Protein AF-A0A2E8HPB4-F1 (afdb_monomer_lite)

Structure (mmCIF, N/CA/C/O backbone):
data_AF-A0A2E8HPB4-F1
#
_entry.id   AF-A0A2E8HPB4-F1
#
loop_
_atom_site.group_PDB
_atom_site.id
_atom_site.type_symbol
_atom_site.label_atom_id
_atom_site.label_alt_id
_atom_site.label_comp_id
_atom_site.label_asym_id
_atom_site.label_entity_id
_atom_site.label_seq_id
_atom_site.pdbx_PDB_ins_code
_atom_site.Cartn_x
_atom_site.Cartn_y
_atom_site.Cartn_z
_atom_site.occupancy
_atom_site.B_iso_or_equiv
_atom_site.auth_seq_id
_atom_site.auth_comp_id
_atom_site.auth_asym_id
_atom_site.auth_atom_id
_atom_site.pdbx_PDB_model_num
ATOM 1 N N . MET A 1 1 ? 30.075 -8.064 -10.284 1.00 43.56 1 MET A N 1
ATOM 2 C CA . MET A 1 1 ? 28.744 -7.986 -1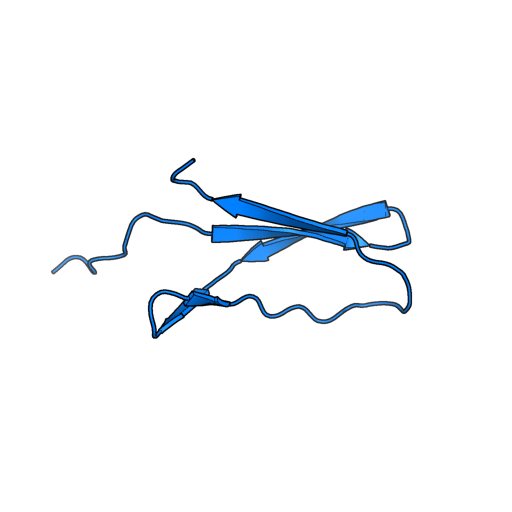0.919 1.00 43.56 1 MET A CA 1
ATOM 3 C C . MET A 1 1 ? 27.835 -7.282 -9.933 1.00 43.56 1 MET A C 1
ATOM 5 O O . MET A 1 1 ? 27.555 -7.860 -8.892 1.00 43.56 1 MET A O 1
ATOM 9 N N . ALA A 1 2 ? 27.500 -6.016 -10.179 1.00 46.28 2 ALA A N 1
ATOM 10 C CA . ALA A 1 2 ? 26.525 -5.307 -9.359 1.00 46.28 2 ALA A CA 1
ATOM 11 C C . ALA A 1 2 ? 25.123 -5.716 -9.840 1.00 46.28 2 ALA A C 1
ATOM 13 O O . ALA A 1 2 ? 24.921 -5.788 -11.055 1.00 46.28 2 ALA A O 1
ATOM 14 N N . PRO A 1 3 ? 24.184 -6.045 -8.945 1.00 46.62 3 PRO A N 1
ATOM 15 C CA . PRO A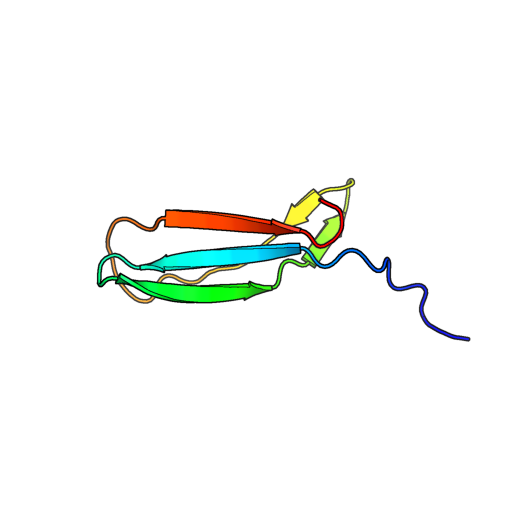 1 3 ? 22.799 -6.251 -9.343 1.00 46.62 3 PRO A CA 1
ATOM 16 C C . PRO A 1 3 ? 22.282 -4.963 -9.992 1.00 46.62 3 PRO A C 1
ATOM 18 O O . PRO A 1 3 ? 22.405 -3.881 -9.422 1.00 46.62 3 PRO A O 1
ATOM 21 N N . THR A 1 4 ? 21.739 -5.076 -11.201 1.00 48.59 4 THR A N 1
ATOM 22 C CA . THR A 1 4 ? 20.997 -4.000 -11.862 1.00 48.59 4 THR A CA 1
ATOM 23 C C . THR A 1 4 ? 19.665 -3.854 -11.131 1.00 48.59 4 THR A C 1
ATOM 25 O O . THR A 1 4 ? 18.644 -4.389 -11.553 1.00 48.59 4 THR A O 1
ATOM 28 N N . PHE A 1 5 ? 19.691 -3.229 -9.957 1.00 54.38 5 PHE A N 1
ATOM 29 C CA . PHE A 1 5 ? 18.482 -2.749 -9.314 1.00 54.38 5 PHE A CA 1
ATOM 30 C C . PHE A 1 5 ? 18.039 -1.530 -10.116 1.00 54.38 5 PHE A C 1
ATOM 32 O O . PHE A 1 5 ? 18.787 -0.560 -10.209 1.00 54.38 5 PHE A O 1
ATOM 39 N N . ASN A 1 6 ? 16.868 -1.588 -10.748 1.00 57.50 6 ASN A N 1
ATOM 40 C CA . ASN A 1 6 ? 16.222 -0.362 -11.204 1.00 57.50 6 ASN A CA 1
ATOM 41 C C . ASN A 1 6 ? 16.150 0.586 -9.993 1.00 57.50 6 ASN A C 1
ATOM 43 O O . ASN A 1 6 ? 15.580 0.209 -8.976 1.00 57.50 6 ASN A O 1
ATOM 47 N N . GLU A 1 7 ? 16.730 1.783 -10.097 1.00 65.25 7 GLU A N 1
ATOM 48 C CA . GLU A 1 7 ? 16.792 2.826 -9.047 1.00 65.25 7 GLU A CA 1
ATOM 49 C C . GLU A 1 7 ? 15.423 3.449 -8.698 1.00 65.25 7 GLU A C 1
ATOM 51 O O . GLU A 1 7 ? 15.336 4.431 -7.961 1.00 65.25 7 GLU A O 1
ATOM 56 N N . ILE A 1 8 ? 14.337 2.890 -9.232 1.00 69.69 8 ILE A N 1
ATO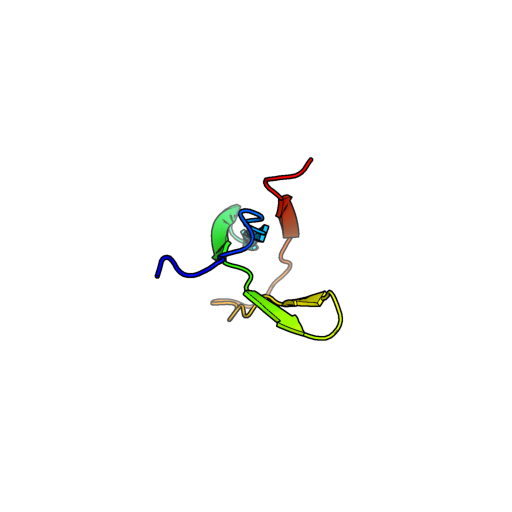M 57 C CA . ILE A 1 8 ? 12.982 3.340 -8.942 1.00 69.69 8 ILE A CA 1
ATOM 58 C C . ILE A 1 8 ? 12.543 2.671 -7.641 1.00 69.69 8 ILE A C 1
ATOM 60 O O . ILE A 1 8 ? 12.332 1.460 -7.601 1.00 69.69 8 ILE A O 1
ATOM 64 N N . GLU A 1 9 ? 12.390 3.467 -6.588 1.00 78.69 9 GLU A N 1
ATOM 65 C CA . GLU A 1 9 ? 11.751 3.056 -5.344 1.00 78.69 9 GLU A CA 1
ATOM 66 C C . GLU A 1 9 ? 10.308 3.562 -5.376 1.00 78.69 9 GLU A C 1
ATOM 68 O O . GLU A 1 9 ? 10.053 4.764 -5.509 1.00 78.69 9 GLU A O 1
ATOM 73 N N . LEU A 1 10 ? 9.353 2.637 -5.275 1.00 86.44 10 LEU A N 1
ATOM 74 C CA . LEU A 1 10 ? 7.946 2.971 -5.111 1.00 86.44 10 LEU A CA 1
ATOM 75 C C . LEU A 1 10 ? 7.462 2.471 -3.760 1.00 86.44 10 LEU A C 1
ATOM 77 O O . LEU A 1 10 ? 7.396 1.268 -3.521 1.00 86.44 10 LEU A O 1
ATOM 81 N N . ASP A 1 11 ? 7.037 3.4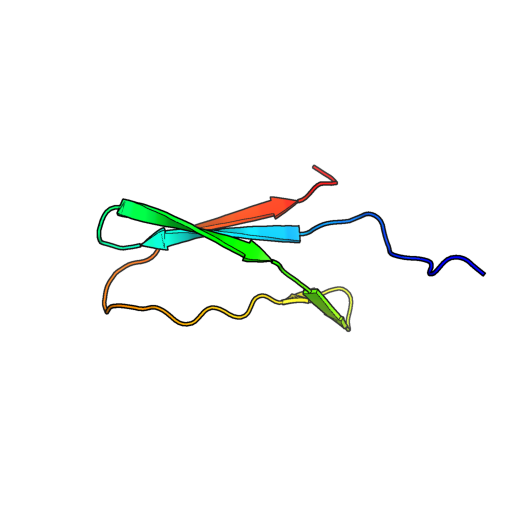08 -2.926 1.00 91.75 11 ASP A N 1
ATOM 82 C CA . ASP A 1 11 ? 6.443 3.137 -1.627 1.00 91.75 11 ASP A CA 1
ATOM 83 C C . ASP A 1 11 ? 5.016 3.671 -1.572 1.00 91.75 11 ASP A C 1
ATOM 85 O O . ASP A 1 11 ? 4.596 4.507 -2.375 1.00 91.75 11 ASP A O 1
ATOM 89 N N . VAL A 1 12 ? 4.247 3.200 -0.597 1.00 94.31 12 VAL A N 1
ATOM 90 C CA . VAL A 1 12 ? 2.916 3.733 -0.311 1.00 94.31 12 VAL A CA 1
ATOM 91 C C . VAL A 1 12 ? 2.864 4.185 1.136 1.00 94.31 12 VAL A C 1
ATOM 93 O O . VAL A 1 12 ? 3.110 3.409 2.057 1.00 94.31 12 VAL A O 1
ATOM 96 N N . GLU A 1 13 ? 2.527 5.451 1.337 1.00 95.81 13 GLU A N 1
ATOM 97 C CA . GLU A 1 13 ? 2.163 5.982 2.642 1.00 95.81 13 GLU A CA 1
ATOM 98 C C . GLU A 1 13 ? 0.686 5.684 2.894 1.00 95.81 13 GLU A C 1
ATOM 100 O O . GLU A 1 13 ? -0.173 6.015 2.073 1.00 95.81 13 GLU A O 1
ATOM 105 N N . ILE A 1 14 ? 0.398 5.019 4.008 1.00 96.00 14 ILE A N 1
ATOM 106 C CA . ILE A 1 14 ? -0.946 4.626 4.412 1.00 96.00 14 ILE A CA 1
ATOM 107 C C . ILE A 1 14 ? -1.274 5.300 5.739 1.00 96.00 14 ILE A C 1
ATOM 109 O O . ILE A 1 14 ? -0.599 5.062 6.742 1.00 96.00 14 ILE A O 1
ATOM 113 N N . THR A 1 15 ? -2.339 6.095 5.742 1.00 97.06 15 THR A N 1
ATOM 114 C CA . THR A 1 15 ? -2.915 6.719 6.934 1.00 97.06 15 THR A CA 1
ATOM 115 C C . THR A 1 15 ? -4.061 5.859 7.448 1.00 97.06 15 THR A C 1
ATOM 117 O O . THR A 1 15 ? -5.005 5.552 6.715 1.00 97.06 15 THR A O 1
ATOM 120 N N . ALA A 1 16 ? -3.964 5.452 8.706 1.00 95.81 16 ALA A N 1
ATOM 121 C CA . ALA A 1 16 ? -4.947 4.667 9.422 1.00 95.81 16 ALA A CA 1
ATOM 122 C C . ALA A 1 16 ? -6.117 5.530 9.931 1.00 95.81 16 ALA A C 1
ATOM 124 O O . ALA A 1 16 ? -5.997 6.754 10.027 1.00 95.81 16 ALA A O 1
ATOM 125 N N . PRO A 1 17 ? -7.259 4.908 10.286 1.00 95.62 17 PRO A N 1
ATOM 126 C CA . PRO A 1 17 ? -8.439 5.635 10.757 1.00 95.62 17 PRO A CA 1
ATOM 127 C C . PRO A 1 17 ? -8.209 6.451 12.038 1.00 95.62 17 PRO A C 1
ATOM 129 O O . PRO A 1 17 ? -8.953 7.386 12.311 1.00 95.62 17 PRO A O 1
ATOM 132 N N . ASP A 1 18 ? -7.209 6.079 12.838 1.00 94.88 18 ASP A N 1
ATOM 133 C CA . ASP A 1 18 ? -6.789 6.773 14.060 1.00 94.88 18 ASP A CA 1
ATOM 134 C C . ASP A 1 18 ? -5.787 7.916 13.794 1.00 94.88 18 ASP A C 1
ATOM 136 O O . ASP A 1 18 ? -5.336 8.577 14.728 1.00 94.88 18 ASP A O 1
ATOM 140 N N . GLY A 1 19 ? -5.449 8.159 12.523 1.00 94.19 19 GLY A N 1
ATOM 141 C CA . GLY A 1 19 ? -4.509 9.184 12.083 1.00 94.19 19 GLY A CA 1
ATOM 142 C C . GLY A 1 19 ? -3.047 8.738 12.062 1.00 94.19 19 GLY A C 1
ATOM 143 O O . GLY A 1 19 ? -2.195 9.528 11.657 1.00 94.19 19 GLY A O 1
ATOM 144 N N . GLN A 1 20 ? -2.726 7.502 12.461 1.00 94.88 20 GLN A N 1
ATOM 145 C CA . GLN A 1 20 ? -1.356 7.000 12.364 1.00 94.88 20 GLN A CA 1
ATOM 146 C C . GLN A 1 20 ? -0.962 6.767 10.907 1.00 94.88 20 GLN A C 1
ATOM 148 O O . GLN A 1 20 ? -1.734 6.216 10.128 1.00 94.88 20 GLN A O 1
ATOM 153 N N . THR A 1 21 ? 0.259 7.140 10.535 1.00 95.00 21 THR A N 1
ATOM 154 C CA . THR A 1 21 ? 0.788 6.901 9.190 1.00 95.00 21 THR A CA 1
ATOM 155 C C . THR A 1 21 ? 1.870 5.831 9.208 1.00 95.00 21 THR A C 1
ATOM 157 O O . THR A 1 21 ? 2.667 5.728 10.140 1.00 95.00 21 THR A O 1
ATOM 160 N N . CYS A 1 22 ? 1.906 5.013 8.159 1.00 93.75 22 CYS A N 1
ATOM 161 C CA . CYS A 1 22 ? 2.950 4.019 7.950 1.00 93.75 22 CYS A CA 1
ATOM 162 C C . CYS A 1 22 ? 3.395 4.006 6.487 1.00 93.75 22 CYS A C 1
ATOM 164 O O . CYS A 1 22 ? 2.590 4.201 5.577 1.00 93.75 22 CYS A O 1
ATOM 166 N N . ARG A 1 23 ? 4.691 3.781 6.260 1.00 94.00 23 ARG A N 1
ATOM 167 C CA . ARG A 1 23 ? 5.270 3.646 4.922 1.00 94.00 23 ARG A CA 1
ATOM 168 C C . ARG A 1 23 ? 5.447 2.168 4.616 1.00 94.00 23 ARG A C 1
ATOM 170 O O . ARG A 1 23 ? 6.109 1.456 5.369 1.00 94.00 23 ARG A O 1
ATOM 177 N N . VAL A 1 24 ? 4.834 1.715 3.530 1.00 93.69 24 VAL A N 1
ATOM 178 C CA . VAL A 1 24 ? 4.869 0.320 3.099 1.00 93.69 24 VAL A CA 1
ATOM 179 C C . VAL A 1 24 ? 5.663 0.229 1.801 1.00 93.69 24 VAL A C 1
ATOM 181 O O . VAL A 1 24 ? 5.251 0.841 0.811 1.00 93.69 24 VAL A O 1
ATOM 184 N N . PRO A 1 25 ? 6.776 -0.524 1.784 1.00 91.06 25 PRO A N 1
ATOM 185 C CA . PRO A 1 25 ? 7.584 -0.647 0.589 1.00 91.06 25 PRO A CA 1
ATOM 186 C C . PRO A 1 25 ? 6.862 -1.443 -0.495 1.00 91.06 25 PRO A C 1
ATOM 188 O O . PRO A 1 25 ? 6.306 -2.521 -0.242 1.00 91.06 25 PRO A O 1
ATOM 191 N N . GLY A 1 26 ? 6.850 -0.892 -1.704 1.00 90.19 26 GLY A N 1
ATOM 192 C CA . GLY A 1 26 ? 6.380 -1.581 -2.894 1.00 90.19 26 GLY A CA 1
ATOM 193 C C . GLY A 1 26 ? 7.465 -2.481 -3.477 1.00 90.19 26 GLY A C 1
ATOM 194 O O . GLY A 1 26 ? 8.658 -2.312 -3.242 1.00 90.19 26 GLY A O 1
ATOM 195 N N . PHE A 1 27 ? 7.046 -3.474 -4.252 1.00 86.81 27 PHE A N 1
ATOM 196 C CA . PHE A 1 27 ? 7.954 -4.341 -4.995 1.00 86.81 27 PHE A CA 1
ATOM 197 C C . PHE A 1 27 ? 7.459 -4.547 -6.426 1.00 86.81 27 PHE A C 1
ATOM 199 O O . PHE A 1 27 ? 6.249 -4.532 -6.688 1.00 86.81 27 PHE A O 1
ATOM 206 N N . GLN A 1 28 ? 8.395 -4.781 -7.349 1.00 83.81 28 GLN A N 1
ATOM 207 C CA . GLN A 1 28 ? 8.069 -5.072 -8.741 1.00 83.81 28 GLN A CA 1
ATOM 208 C C . GLN A 1 28 ? 7.368 -6.428 -8.837 1.00 83.81 28 GLN A C 1
ATOM 210 O O . GLN A 1 28 ? 7.924 -7.477 -8.511 1.00 83.81 28 GLN A O 1
ATOM 215 N N . GLY A 1 29 ? 6.122 -6.407 -9.289 1.00 83.50 29 GLY A N 1
ATOM 216 C CA . GLY A 1 29 ? 5.258 -7.576 -9.378 1.00 83.50 29 GLY A CA 1
ATOM 217 C C . GLY A 1 29 ? 5.196 -8.212 -10.766 1.00 83.50 29 GLY A C 1
ATOM 218 O O . GLY A 1 29 ? 4.258 -8.977 -11.005 1.00 83.50 29 GLY A O 1
ATOM 219 N N . GLY A 1 30 ? 6.131 -7.874 -11.662 1.00 80.56 30 GLY A N 1
ATOM 220 C CA . GLY A 1 30 ? 6.094 -8.234 -13.085 1.00 80.56 30 GLY A CA 1
ATOM 221 C C . GLY A 1 30 ? 5.114 -7.376 -13.895 1.00 80.56 30 GLY A C 1
ATOM 222 O O . GLY A 1 30 ? 4.376 -6.576 -13.324 1.00 80.56 30 GLY A O 1
ATOM 223 N N . ASP A 1 31 ? 5.122 -7.537 -15.221 1.00 83.69 31 ASP A N 1
ATOM 224 C CA . ASP A 1 31 ? 4.233 -6.835 -16.169 1.00 83.69 31 ASP A CA 1
ATOM 225 C C . ASP A 1 31 ? 4.216 -5.305 -16.029 1.00 83.69 31 ASP A C 1
ATOM 227 O O . ASP A 1 31 ? 3.171 -4.678 -16.186 1.00 83.69 31 ASP A O 1
ATO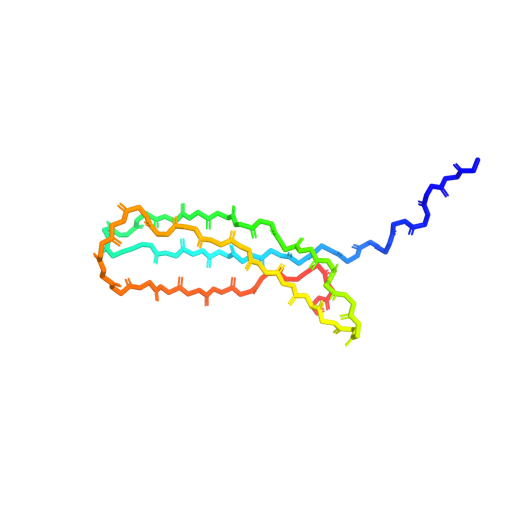M 231 N N . ASP A 1 32 ? 5.363 -4.712 -15.685 1.00 78.88 32 ASP A N 1
ATOM 232 C CA . ASP A 1 32 ? 5.491 -3.269 -15.435 1.00 78.88 32 ASP A CA 1
ATOM 233 C C . ASP A 1 32 ? 4.542 -2.743 -14.335 1.00 78.88 32 ASP A C 1
ATOM 235 O O . ASP A 1 32 ? 4.079 -1.605 -14.341 1.00 78.88 32 ASP A O 1
ATOM 239 N N . ARG A 1 33 ? 4.203 -3.610 -13.372 1.00 84.81 33 ARG A N 1
ATOM 240 C CA . ARG A 1 33 ? 3.318 -3.283 -12.254 1.00 84.81 33 ARG A CA 1
ATOM 241 C C . ARG A 1 33 ? 4.042 -3.384 -10.930 1.00 84.81 33 ARG A C 1
ATOM 243 O O . ARG A 1 33 ? 4.599 -4.425 -10.575 1.00 84.81 33 ARG A O 1
ATOM 250 N N . TRP A 1 34 ? 3.878 -2.341 -10.135 1.00 88.00 34 TRP A N 1
ATOM 251 C CA . TRP A 1 34 ? 4.233 -2.345 -8.729 1.00 88.00 34 TRP A CA 1
ATOM 252 C C . TRP A 1 34 ? 3.110 -2.926 -7.880 1.00 88.00 34 TRP A C 1
ATOM 254 O O . TRP A 1 34 ? 1.922 -2.753 -8.164 1.00 88.00 34 TRP A O 1
ATOM 264 N N . ARG A 1 35 ? 3.487 -3.638 -6.821 1.00 90.62 35 ARG A N 1
ATOM 265 C CA . ARG A 1 35 ? 2.550 -4.212 -5.856 1.00 90.62 35 ARG A CA 1
ATOM 266 C C . ARG A 1 35 ? 2.993 -3.872 -4.445 1.00 90.62 35 ARG A C 1
ATOM 268 O O . ARG A 1 35 ? 4.181 -3.821 -4.153 1.00 90.62 35 ARG A O 1
ATOM 275 N N . VAL A 1 36 ? 2.015 -3.692 -3.566 1.00 91.94 36 VAL A N 1
ATOM 276 C CA . VAL A 1 36 ? 2.215 -3.422 -2.140 1.00 91.94 36 VAL A CA 1
ATOM 277 C C . VAL A 1 36 ? 1.371 -4.421 -1.359 1.00 91.94 36 VAL A C 1
ATOM 279 O O . VAL A 1 36 ? 0.238 -4.722 -1.740 1.00 91.94 36 VAL A O 1
ATOM 282 N N . ARG A 1 37 ? 1.927 -4.972 -0.278 1.00 92.56 37 ARG A N 1
ATOM 283 C CA . ARG A 1 37 ? 1.201 -5.848 0.648 1.00 92.56 37 ARG A CA 1
ATOM 284 C C . ARG A 1 37 ? 1.059 -5.135 1.980 1.00 92.56 37 ARG A C 1
ATOM 286 O O . ARG A 1 37 ? 2.055 -4.859 2.636 1.00 92.56 37 ARG A O 1
ATOM 293 N N . PHE A 1 38 ? -0.179 -4.877 2.373 1.00 92.19 38 PHE A N 1
ATOM 294 C CA . PHE A 1 38 ? -0.514 -4.225 3.629 1.00 92.19 38 PHE A CA 1
ATOM 295 C C . PHE A 1 38 ? -1.528 -5.072 4.396 1.00 92.19 38 PHE A C 1
ATOM 297 O O . PHE A 1 38 ? -2.485 -5.578 3.808 1.00 92.19 38 PHE A O 1
ATOM 304 N N . VAL A 1 39 ? -1.307 -5.228 5.700 1.00 93.69 39 VAL A N 1
ATOM 305 C CA . VAL A 1 39 ? -2.240 -5.891 6.616 1.00 93.69 39 VAL A CA 1
ATOM 306 C C . VAL A 1 39 ? -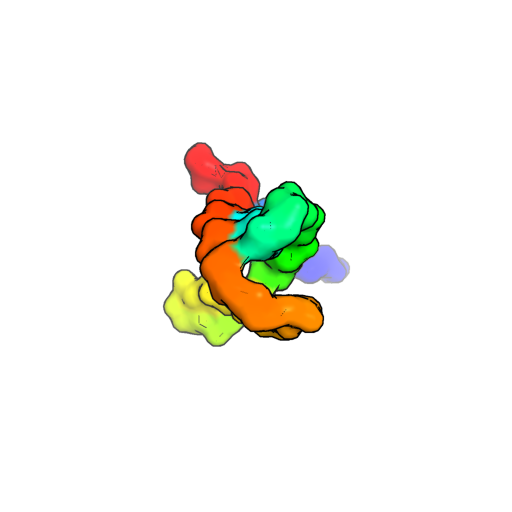2.783 -4.816 7.557 1.00 93.69 39 VAL A C 1
ATOM 308 O O . VAL A 1 39 ? -2.018 -4.321 8.386 1.00 93.69 39 VAL A O 1
ATOM 311 N N . PRO A 1 40 ? -4.061 -4.417 7.430 1.00 91.94 40 PRO A N 1
ATOM 312 C CA . PRO A 1 40 ? -4.627 -3.384 8.286 1.00 91.94 40 PRO A CA 1
ATOM 313 C C . PRO A 1 40 ? -4.709 -3.886 9.738 1.00 91.94 40 PRO A C 1
ATOM 315 O O . PRO A 1 40 ? -5.282 -4.952 9.973 1.00 91.94 40 PRO A O 1
ATOM 318 N N . PRO A 1 41 ? -4.168 -3.141 10.721 1.00 91.25 41 PRO A N 1
ATOM 319 C CA . PRO A 1 41 ? -4.217 -3.544 12.128 1.00 91.25 41 PRO A CA 1
ATOM 320 C C . PRO A 1 41 ? -5.604 -3.364 12.758 1.00 91.25 41 PRO A C 1
ATOM 322 O O . PRO A 1 41 ? -5.894 -3.983 13.780 1.00 91.25 41 PRO A O 1
ATOM 325 N N . GLN A 1 42 ? -6.463 -2.527 12.166 1.00 93.00 42 GLN A N 1
ATOM 326 C CA . GLN A 1 42 ? -7.798 -2.238 12.679 1.00 93.00 42 GLN A CA 1
ATOM 327 C C . GLN A 1 42 ? -8.820 -2.035 11.549 1.00 93.00 42 GLN A C 1
ATOM 329 O O . GLN A 1 42 ? -8.453 -1.685 10.427 1.00 93.00 42 GLN A O 1
ATOM 334 N N . PRO A 1 43 ? -10.121 -2.228 11.811 1.00 95.94 43 PRO A N 1
ATOM 335 C CA . PRO A 1 43 ? -11.163 -1.861 10.861 1.00 95.94 43 PRO A CA 1
ATOM 336 C C . PRO A 1 43 ? -11.283 -0.340 10.710 1.00 95.94 43 PRO A C 1
ATOM 338 O O . PRO A 1 43 ? -11.155 0.406 11.679 1.00 95.94 43 PRO A O 1
ATOM 341 N N . GLY A 1 44 ? -11.611 0.120 9.504 1.00 95.62 44 GLY A N 1
ATOM 342 C CA . GLY A 1 44 ? -11.958 1.516 9.246 1.00 95.62 44 GLY A CA 1
ATOM 343 C C . GLY A 1 44 ? -11.522 1.989 7.866 1.00 95.62 44 GLY A C 1
ATOM 344 O O . GLY A 1 44 ? -11.171 1.188 6.998 1.00 95.62 44 GLY A O 1
ATOM 345 N N . ARG A 1 45 ? -11.571 3.308 7.659 1.00 96.31 45 ARG A N 1
ATOM 346 C CA . ARG A 1 45 ? -11.140 3.941 6.412 1.00 96.31 45 ARG A CA 1
ATOM 347 C C . ARG A 1 45 ? -9.647 4.252 6.452 1.00 96.31 45 ARG A C 1
ATOM 349 O O . ARG A 1 45 ? -9.188 4.931 7.362 1.00 96.31 45 ARG A O 1
ATOM 356 N N . TYR A 1 46 ? -8.943 3.794 5.427 1.00 96.56 46 TYR A N 1
ATOM 357 C CA . TYR A 1 46 ? -7.537 4.094 5.200 1.00 96.56 46 TYR A CA 1
ATOM 358 C C . TYR A 1 46 ? -7.391 5.022 3.998 1.00 96.56 46 TYR A C 1
ATOM 360 O O . TYR A 1 46 ? -8.128 4.893 3.016 1.00 96.56 46 TYR A O 1
ATOM 368 N N . GLU A 1 47 ? -6.427 5.929 4.067 1.00 96.12 47 GLU A N 1
ATOM 369 C CA . GLU A 1 47 ? -5.988 6.728 2.924 1.00 96.12 47 GLU A CA 1
ATOM 370 C C . GLU A 1 47 ? -4.621 6.224 2.475 1.00 96.12 47 GLU A C 1
ATOM 372 O O . GLU A 1 47 ? -3.767 5.941 3.310 1.00 96.12 47 GLU A O 1
ATOM 377 N N . CYS A 1 48 ? -4.414 6.079 1.168 1.00 94.38 48 CYS A N 1
ATOM 378 C CA . CYS A 1 48 ? -3.149 5.619 0.610 1.00 94.38 48 CYS A CA 1
ATOM 379 C C . CYS A 1 48 ? -2.631 6.604 -0.438 1.00 94.38 48 CYS A C 1
ATOM 381 O O . CYS A 1 48 ? -3.379 7.031 -1.321 1.00 94.38 48 CYS A O 1
ATOM 383 N N . ARG A 1 49 ? -1.338 6.923 -0.367 1.00 94.31 49 ARG A N 1
ATOM 384 C CA . ARG A 1 49 ? -0.638 7.787 -1.317 1.00 94.31 49 ARG A CA 1
ATOM 385 C C . ARG A 1 49 ? 0.641 7.108 -1.791 1.00 94.31 49 ARG A C 1
ATOM 387 O O . ARG A 1 49 ? 1.496 6.770 -0.980 1.00 94.31 49 ARG A O 1
ATOM 394 N N . SER A 1 50 ? 0.774 6.924 -3.102 1.00 92.06 50 SER A N 1
ATOM 395 C CA . SER A 1 50 ? 2.011 6.435 -3.713 1.00 92.06 50 SER A CA 1
ATOM 396 C C . SER A 1 50 ? 3.092 7.513 -3.686 1.00 92.06 50 SER A C 1
ATOM 398 O O . SER A 1 50 ? 2.826 8.667 -4.025 1.00 92.06 50 SER A O 1
ATOM 400 N N . ILE A 1 51 ? 4.306 7.118 -3.323 1.00 89.75 51 ILE A N 1
ATOM 401 C CA . ILE A 1 51 ? 5.515 7.935 -3.342 1.00 89.75 51 ILE A CA 1
ATOM 402 C C . ILE A 1 51 ? 6.494 7.230 -4.281 1.00 89.75 51 ILE A C 1
ATOM 404 O O . ILE A 1 51 ? 6.883 6.095 -4.019 1.00 89.75 51 ILE A O 1
ATOM 408 N N . CYS A 1 52 ? 6.844 7.885 -5.385 1.00 85.94 52 CYS A N 1
ATOM 409 C CA . CYS A 1 52 ? 7.784 7.378 -6.383 1.00 85.94 52 CYS A CA 1
ATOM 410 C C . CYS A 1 52 ? 9.014 8.287 -6.416 1.00 85.94 52 CYS A C 1
ATOM 412 O O . CYS A 1 52 ? 8.871 9.505 -6.291 1.00 85.94 52 CYS A O 1
ATOM 414 N N . THR A 1 53 ? 10.203 7.713 -6.589 1.00 76.12 53 THR A N 1
ATOM 415 C CA . THR A 1 53 ? 11.448 8.483 -6.736 1.00 76.12 53 THR A CA 1
ATOM 416 C C . THR A 1 53 ? 11.626 9.124 -8.119 1.00 76.12 53 THR A C 1
ATOM 418 O O . THR A 1 53 ? 12.439 10.035 -8.242 1.00 76.12 53 THR A O 1
ATOM 421 N N . ASP A 1 54 ? 10.847 8.714 -9.125 1.00 67.31 54 ASP A N 1
ATOM 422 C CA . ASP A 1 54 ? 10.897 9.192 -10.523 1.00 67.31 54 ASP A CA 1
ATOM 423 C C . ASP A 1 54 ? 9.751 10.181 -10.853 1.00 67.31 54 ASP A C 1
ATOM 425 O O . ASP A 1 54 ? 9.027 10.008 -11.827 1.00 67.31 54 ASP A O 1
ATOM 429 N N . ALA A 1 55 ? 9.490 11.158 -9.977 1.00 53.38 55 ALA A N 1
ATOM 430 C CA . ALA A 1 55 ? 8.364 12.097 -10.129 1.00 53.38 55 ALA A CA 1
ATOM 431 C C . ALA A 1 55 ? 8.490 13.059 -11.326 1.00 53.38 55 ALA A C 1
ATOM 433 O O . ALA A 1 55 ? 9.603 13.587 -11.554 1.00 53.38 55 ALA A O 1
#

Secondary structure (DSSP, 8-state):
------S--EEEEEE-TTS-EEEEE-EE-STT-EE-----SSSS--EEEEEES--

Sequence (55 aa):
MAPTFNEIELDVEITAPDGQTCRVPGFQGGDDRWRVRFVPPQPGRYECRSICTDA

pLDDT: mean 84.47, std 15.09, range [43.56, 97.06]

Radius of gyration: 13.55 Å; chains: 1; bounding box: 41×20×30 Å

Foldseek 3Di:
DDPPDPPKWKWKWKQDPVRDIDIFTWDDPPPRDIDTDDDHPDDDDMDIDMDIPVD